Protein AF-A0A535VUT2-F1 (afdb_monomer_lite)

Secondary structure (DSSP, 8-state):
------PPPGGG-HHHHHHHHHHHHHHHHHHHHHHHTT-HHHHHHHTTHHHHHHH--HHHHHHHHHHHHHTEETTEEGGGTS-HHHHHHHHHHHHHHHHHHHHHHHTT-

pLDDT: mean 91.39, std 12.44, range [39.28, 98.69]

Sequence (109 aa):
MTQVRRVPPRHELPEVDAAALEAARAGDRVVAAARELGAERWLRYLEPLPGRLRDDPLPDLRAAARLARAAYGPKDSVRDQLPAEVTEPFLDRIDRLSRAINRWEANRS

Structure (mmCIF, N/CA/C/O backbone):
data_AF-A0A535VUT2-F1
#
_entry.id   AF-A0A535VUT2-F1
#
loop_
_atom_site.group_PDB
_atom_site.id
_atom_site.type_symbol
_atom_site.label_atom_id
_atom_site.label_alt_id
_atom_site.label_comp_id
_atom_site.label_asym_id
_atom_site.label_entity_id
_atom_site.label_seq_id
_atom_site.pdbx_PDB_ins_code
_atom_site.Cartn_x
_atom_site.Cartn_y
_atom_site.Cartn_z
_atom_site.occupancy
_atom_site.B_iso_or_equiv
_atom_site.auth_seq_id
_atom_site.auth_comp_id
_atom_site.auth_asym_id
_atom_site.auth_atom_id
_atom_site.pdbx_PDB_model_num
ATOM 1 N N . MET A 1 1 ? 16.055 20.168 -25.840 1.00 39.28 1 MET A N 1
ATOM 2 C CA . MET A 1 1 ? 15.217 19.019 -26.246 1.00 39.28 1 MET A CA 1
ATOM 3 C C . MET A 1 1 ? 15.334 17.966 -25.159 1.00 39.28 1 MET A C 1
ATOM 5 O O . MET A 1 1 ? 16.358 17.304 -25.075 1.00 39.28 1 MET A O 1
ATOM 9 N N . THR A 1 2 ? 14.362 17.889 -24.252 1.00 43.09 2 THR A N 1
ATOM 10 C CA . THR A 1 2 ? 14.385 16.913 -23.155 1.00 43.09 2 THR A CA 1
ATOM 11 C C . THR A 1 2 ? 14.081 15.540 -23.740 1.00 43.09 2 THR A C 1
ATOM 13 O O . THR A 1 2 ? 12.985 15.309 -24.245 1.00 43.09 2 THR A O 1
ATOM 16 N N . GLN A 1 3 ? 15.069 14.648 -23.742 1.00 49.34 3 GLN A N 1
ATOM 17 C CA . GLN A 1 3 ? 14.904 13.275 -24.199 1.00 49.34 3 GLN A CA 1
ATOM 18 C C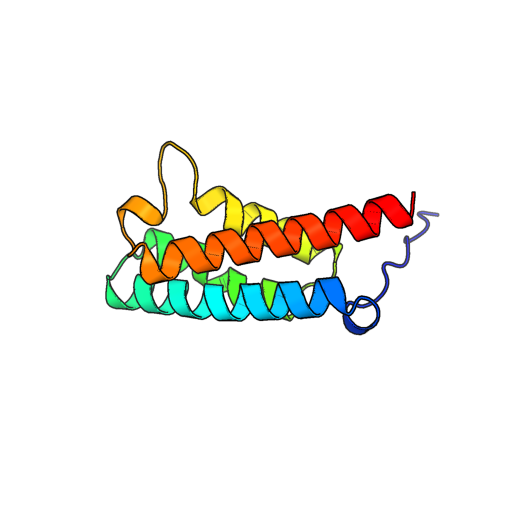 . GLN A 1 3 ? 13.913 12.586 -23.253 1.00 49.34 3 GLN A C 1
ATOM 20 O O . GLN A 1 3 ? 14.246 12.277 -22.110 1.00 49.34 3 GLN A O 1
ATOM 25 N N . VAL A 1 4 ? 12.669 12.400 -23.701 1.00 54.44 4 VAL A N 1
ATOM 26 C CA . VAL A 1 4 ? 11.666 11.631 -22.959 1.00 54.44 4 VAL A CA 1
ATOM 27 C C . VAL A 1 4 ? 12.181 10.198 -22.904 1.00 54.44 4 VAL A C 1
ATOM 29 O O . VAL A 1 4 ? 12.126 9.467 -23.894 1.00 54.44 4 VAL A O 1
ATOM 32 N N . ARG A 1 5 ? 12.766 9.813 -21.766 1.00 57.34 5 ARG A N 1
ATOM 33 C CA . ARG A 1 5 ? 13.205 8.442 -21.504 1.00 57.34 5 ARG A CA 1
ATOM 34 C C . ARG A 1 5 ? 11.956 7.565 -21.611 1.00 57.34 5 ARG A C 1
ATOM 36 O O . ARG A 1 5 ? 11.098 7.612 -20.736 1.00 57.34 5 ARG A O 1
ATOM 43 N N . ARG A 1 6 ? 11.809 6.826 -22.717 1.00 64.62 6 ARG A N 1
ATOM 44 C CA . ARG A 1 6 ? 10.695 5.889 -22.902 1.00 64.62 6 ARG A CA 1
ATOM 45 C C . ARG A 1 6 ? 10.830 4.795 -21.850 1.00 64.62 6 ARG A C 1
ATOM 47 O O . ARG A 1 6 ? 11.737 3.968 -21.926 1.00 64.62 6 ARG A O 1
ATOM 54 N N . VAL A 1 7 ? 9.965 4.835 -20.847 1.00 66.44 7 VAL A N 1
ATOM 55 C CA . VAL A 1 7 ? 9.830 3.746 -19.884 1.00 66.44 7 VAL A CA 1
ATOM 56 C C . VAL A 1 7 ? 8.945 2.681 -20.534 1.00 66.44 7 VAL A C 1
ATOM 58 O O . VAL A 1 7 ? 7.887 3.044 -21.050 1.00 66.44 7 VAL A O 1
ATOM 61 N N . PRO A 1 8 ? 9.370 1.406 -20.569 1.00 71.75 8 PRO A N 1
ATOM 62 C CA . PRO A 1 8 ? 8.549 0.331 -21.108 1.00 71.75 8 PRO A CA 1
ATOM 63 C C . PRO A 1 8 ? 7.187 0.268 -20.411 1.00 71.75 8 PRO A C 1
ATOM 65 O O . PRO A 1 8 ? 7.116 0.486 -19.194 1.00 71.75 8 PRO A O 1
ATOM 68 N N . PRO A 1 9 ? 6.110 -0.040 -21.145 1.00 75.06 9 PRO A N 1
ATOM 69 C CA . PRO A 1 9 ? 4.825 -0.328 -20.531 1.00 75.06 9 PRO A CA 1
ATOM 70 C C . PRO A 1 9 ? 4.930 -1.567 -19.624 1.00 75.06 9 PRO A C 1
ATOM 72 O O . PRO A 1 9 ? 5.724 -2.475 -19.863 1.00 75.06 9 PRO A O 1
ATOM 75 N N . ARG A 1 10 ? 4.124 -1.618 -18.556 1.00 73.44 10 ARG A N 1
ATOM 76 C CA . ARG A 1 10 ? 4.242 -2.645 -17.502 1.00 73.44 10 ARG A CA 1
ATOM 77 C C . ARG A 1 10 ? 4.080 -4.084 -17.980 1.00 73.44 10 ARG A C 1
ATOM 79 O O . ARG A 1 10 ? 4.723 -4.960 -17.420 1.00 73.44 10 ARG A O 1
ATOM 86 N N . HIS A 1 11 ? 3.290 -4.328 -19.023 1.00 72.56 11 HIS A N 1
ATOM 87 C CA . HIS A 1 11 ? 3.122 -5.673 -19.583 1.00 72.56 11 HIS A CA 1
ATOM 88 C C . HIS A 1 11 ? 4.412 -6.230 -20.216 1.00 72.56 11 HIS A C 1
ATOM 90 O O . HIS A 1 11 ? 4.529 -7.436 -20.398 1.00 72.56 11 HIS A O 1
ATOM 96 N N . GLU A 1 12 ? 5.406 -5.381 -20.506 1.00 80.00 12 GLU A N 1
ATOM 97 C CA . GLU A 1 12 ? 6.755 -5.807 -20.905 1.00 80.00 12 GLU A CA 1
ATOM 98 C C . GLU A 1 12 ? 7.653 -6.132 -19.692 1.00 80.00 12 GLU A C 1
ATOM 100 O O . GLU A 1 12 ? 8.792 -6.568 -19.855 1.00 80.00 12 GLU A O 1
ATOM 105 N N . LEU A 1 13 ? 7.153 -5.928 -18.466 1.00 86.94 13 LEU A N 1
ATOM 106 C CA . LEU A 1 13 ? 7.839 -6.133 -17.188 1.00 86.94 13 LEU A CA 1
ATOM 107 C C . LEU A 1 13 ? 7.094 -7.180 -16.337 1.00 86.94 13 LEU A C 1
ATOM 109 O O . LEU A 1 13 ? 6.569 -6.840 -15.274 1.00 86.94 13 LEU A O 1
ATOM 113 N N . PRO A 1 14 ? 7.046 -8.457 -16.759 1.00 89.44 14 PRO A N 1
ATOM 114 C CA . PRO A 1 14 ? 6.147 -9.456 -16.177 1.00 89.44 14 PRO A CA 1
ATOM 115 C C . PRO A 1 14 ? 6.334 -9.656 -14.666 1.00 89.44 14 PRO A C 1
ATOM 117 O O . PRO A 1 14 ? 5.353 -9.808 -13.944 1.00 89.44 14 PRO A O 1
ATOM 120 N N . GLU A 1 15 ? 7.569 -9.594 -14.152 1.00 92.88 15 GLU A N 1
ATOM 121 C CA . GLU A 1 15 ? 7.820 -9.682 -12.704 1.00 92.88 15 GLU A CA 1
ATOM 122 C C . GLU A 1 15 ? 7.256 -8.488 -11.925 1.00 92.88 15 GLU A C 1
ATOM 124 O O . GLU A 1 15 ? 6.701 -8.658 -10.837 1.00 92.88 15 GLU A O 1
ATOM 129 N N . VAL A 1 16 ? 7.4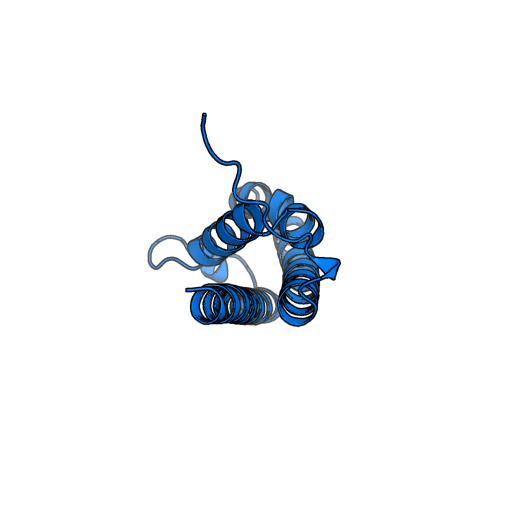22 -7.275 -12.462 1.00 94.38 16 VAL A N 1
ATOM 130 C CA . VAL A 1 16 ? 6.939 -6.048 -11.818 1.00 94.38 16 VAL A CA 1
ATOM 131 C C . VAL A 1 16 ? 5.420 -6.006 -11.876 1.00 94.38 16 VAL A C 1
ATOM 133 O O . VAL A 1 16 ? 4.786 -5.695 -10.871 1.00 94.38 16 VAL A O 1
ATOM 136 N N . ASP A 1 17 ? 4.841 -6.358 -13.021 1.00 94.56 17 ASP A N 1
ATOM 137 C CA . ASP A 1 17 ? 3.399 -6.335 -13.216 1.00 94.56 17 ASP A CA 1
ATOM 138 C C . ASP A 1 17 ? 2.681 -7.366 -12.339 1.00 94.56 17 ASP A C 1
ATOM 140 O O . ASP A 1 17 ? 1.732 -7.024 -11.633 1.00 94.56 17 ASP A O 1
ATOM 144 N N . ALA A 1 18 ? 3.202 -8.595 -12.268 1.00 95.56 18 ALA A N 1
ATOM 145 C CA . ALA A 1 18 ? 2.679 -9.616 -11.366 1.00 95.56 18 ALA A CA 1
ATOM 146 C C . ALA A 1 18 ? 2.770 -9.179 -9.894 1.00 95.56 18 ALA A C 1
ATOM 148 O O . ALA A 1 18 ? 1.803 -9.315 -9.142 1.00 95.56 18 ALA A O 1
ATOM 149 N N . ALA A 1 19 ? 3.906 -8.612 -9.470 1.00 97.44 19 ALA A N 1
ATOM 150 C CA . ALA A 1 19 ? 4.066 -8.118 -8.102 1.00 97.44 19 ALA A CA 1
ATOM 151 C C . ALA A 1 19 ? 3.107 -6.958 -7.785 1.00 97.44 19 ALA A C 1
ATOM 153 O O . ALA A 1 19 ? 2.564 -6.887 -6.681 1.00 97.44 19 ALA A O 1
ATOM 154 N N . ALA A 1 20 ? 2.878 -6.071 -8.751 1.00 97.50 20 ALA A N 1
ATOM 155 C CA . ALA A 1 20 ? 1.981 -4.935 -8.614 1.00 97.50 20 ALA A CA 1
ATOM 156 C C . ALA A 1 20 ? 0.511 -5.364 -8.532 1.00 97.50 20 ALA A C 1
ATOM 158 O O . ALA A 1 20 ? -0.220 -4.866 -7.676 1.00 97.50 20 ALA A O 1
ATOM 159 N N . LEU A 1 21 ? 0.094 -6.349 -9.332 1.00 97.69 21 LEU A N 1
ATOM 160 C CA . LEU A 1 21 ? -1.251 -6.919 -9.260 1.00 97.69 21 LEU A CA 1
ATOM 161 C C . LEU A 1 21 ? -1.514 -7.597 -7.907 1.00 97.69 21 LEU A C 1
ATOM 163 O O . LEU A 1 21 ? -2.574 -7.411 -7.307 1.00 97.69 21 LEU A O 1
ATOM 167 N N . GLU A 1 22 ? -0.544 -8.352 -7.394 1.00 98.38 22 GLU A N 1
ATOM 168 C CA . GLU A 1 22 ? -0.645 -8.981 -6.074 1.00 98.38 22 GLU A CA 1
ATOM 169 C C . GLU A 1 22 ? -0.706 -7.942 -4.944 1.00 98.38 22 GLU A C 1
ATOM 171 O O . GLU A 1 22 ? -1.487 -8.096 -4.002 1.00 98.38 22 GLU A O 1
ATOM 176 N N . ALA A 1 23 ? 0.070 -6.860 -5.050 1.00 98.44 23 ALA A N 1
ATOM 177 C CA . ALA A 1 23 ? -0.000 -5.743 -4.115 1.00 98.44 23 ALA A CA 1
ATOM 178 C C . ALA A 1 23 ? -1.355 -5.027 -4.174 1.00 98.44 23 ALA A C 1
ATOM 180 O O . ALA A 1 23 ? -1.918 -4.722 -3.125 1.00 98.44 23 ALA A O 1
ATOM 181 N N . ALA A 1 24 ? -1.912 -4.811 -5.368 1.00 98.50 24 ALA A N 1
ATOM 182 C CA . ALA A 1 24 ? -3.226 -4.198 -5.531 1.00 98.50 24 ALA A CA 1
ATOM 183 C C . ALA A 1 24 ? -4.332 -5.024 -4.864 1.00 98.50 24 ALA A C 1
ATOM 185 O O . ALA A 1 24 ? -5.121 -4.483 -4.096 1.00 98.50 24 ALA A O 1
ATOM 186 N N . ARG A 1 25 ? -4.339 -6.345 -5.086 1.00 98.62 25 ARG A N 1
ATOM 187 C CA . ARG A 1 25 ? -5.305 -7.268 -4.465 1.00 98.62 25 ARG A CA 1
ATOM 188 C C . ARG A 1 25 ? -5.213 -7.267 -2.941 1.00 98.62 25 ARG A C 1
ATOM 190 O O . ARG A 1 25 ? -6.234 -7.328 -2.263 1.00 98.62 25 ARG A O 1
ATOM 197 N N . ALA A 1 26 ? -4.000 -7.224 -2.392 1.00 98.50 26 ALA A N 1
ATOM 198 C CA . ALA A 1 26 ? -3.814 -7.096 -0.950 1.00 98.50 26 ALA A CA 1
ATOM 199 C C . ALA A 1 26 ? -4.276 -5.716 -0.445 1.00 98.50 26 ALA A C 1
ATOM 201 O O . ALA A 1 26 ? -4.925 -5.637 0.595 1.00 98.50 26 ALA A O 1
ATOM 202 N N . GLY A 1 27 ? -4.026 -4.654 -1.214 1.00 98.38 27 GLY A N 1
ATOM 203 C CA . GLY A 1 27 ? -4.519 -3.308 -0.932 1.00 98.38 27 GLY A CA 1
ATOM 204 C C . GLY A 1 27 ? -6.047 -3.234 -0.882 1.00 98.38 27 GLY A C 1
ATOM 205 O O . GLY A 1 27 ? -6.586 -2.633 0.041 1.00 98.38 27 GLY A O 1
ATOM 206 N N . ASP A 1 28 ? -6.750 -3.906 -1.799 1.00 98.69 28 ASP A N 1
ATOM 207 C CA . ASP A 1 28 ? -8.219 -3.982 -1.793 1.00 98.69 28 ASP A CA 1
ATOM 208 C C . ASP A 1 28 ? -8.756 -4.577 -0.480 1.00 98.69 28 ASP A C 1
ATOM 210 O O . ASP A 1 28 ? -9.728 -4.075 0.082 1.00 98.69 28 ASP A O 1
ATOM 214 N N . ARG A 1 29 ? -8.087 -5.604 0.065 1.00 98.56 29 ARG A N 1
ATOM 215 C CA . ARG A 1 29 ? -8.463 -6.202 1.360 1.00 98.56 29 ARG A CA 1
ATOM 216 C C . ARG A 1 29 ? -8.255 -5.241 2.525 1.00 98.56 29 ARG A C 1
ATOM 218 O O . ARG A 1 29 ? -9.081 -5.193 3.429 1.00 98.56 29 ARG A O 1
ATOM 225 N N . VAL A 1 30 ? -7.172 -4.468 2.504 1.00 98.19 30 VAL A N 1
ATOM 226 C CA . VAL A 1 30 ? -6.901 -3.458 3.535 1.00 98.19 30 VAL A CA 1
ATOM 227 C C . VAL A 1 30 ? -7.920 -2.318 3.462 1.00 98.19 30 VAL A C 1
ATOM 229 O O . VAL A 1 30 ? -8.397 -1.868 4.498 1.00 98.19 30 VAL A O 1
ATOM 232 N N . VAL A 1 31 ? -8.305 -1.882 2.259 1.00 98.50 31 VAL A N 1
ATOM 233 C CA . VAL A 1 31 ? -9.358 -0.871 2.065 1.00 98.50 31 VAL A CA 1
ATOM 234 C C . VAL A 1 31 ? -10.710 -1.379 2.568 1.00 98.50 31 VAL A C 1
ATOM 236 O O . VAL A 1 31 ? -11.415 -0.642 3.257 1.00 98.50 31 VAL A O 1
ATOM 239 N N . ALA A 1 32 ? -11.053 -2.639 2.283 1.00 98.50 32 ALA A N 1
ATOM 240 C CA . ALA A 1 32 ? -12.265 -3.265 2.806 1.00 98.50 32 ALA A CA 1
ATOM 241 C C . ALA A 1 32 ? -12.269 -3.283 4.344 1.00 98.50 32 ALA A C 1
ATOM 243 O O . ALA A 1 32 ? -13.210 -2.778 4.950 1.00 98.50 32 ALA A O 1
ATOM 244 N N . ALA A 1 33 ? -11.181 -3.738 4.972 1.00 98.25 33 ALA A N 1
ATOM 245 C CA . ALA A 1 33 ? -11.050 -3.737 6.428 1.00 98.25 33 ALA A CA 1
ATOM 246 C C . ALA A 1 33 ? -11.107 -2.320 7.033 1.00 98.25 33 ALA A C 1
ATOM 248 O O . ALA A 1 33 ? -11.766 -2.110 8.049 1.00 98.25 33 ALA A O 1
ATOM 249 N N . ALA A 1 34 ? -10.465 -1.327 6.402 1.00 98.06 34 ALA A N 1
ATOM 250 C CA . ALA A 1 34 ? -10.537 0.068 6.845 1.00 98.06 34 ALA A CA 1
ATOM 251 C C . ALA A 1 34 ? -11.980 0.592 6.826 1.00 98.06 34 ALA A C 1
ATOM 253 O O . ALA A 1 34 ? -12.386 1.309 7.739 1.00 98.06 34 ALA A O 1
ATOM 254 N N . ARG A 1 35 ? -12.750 0.230 5.793 1.00 98.31 35 ARG A N 1
ATOM 255 C CA . ARG A 1 35 ? -14.160 0.606 5.653 1.00 98.31 35 ARG A CA 1
ATOM 256 C C . ARG A 1 35 ? -15.036 -0.085 6.696 1.00 98.31 35 ARG A C 1
ATOM 258 O O . ARG A 1 35 ? -15.854 0.580 7.317 1.00 98.31 35 ARG A O 1
ATOM 265 N N . GLU A 1 36 ? -14.849 -1.384 6.909 1.00 98.12 36 GLU A N 1
ATOM 266 C CA . GLU A 1 36 ? -15.600 -2.167 7.902 1.00 98.12 36 GLU A CA 1
ATOM 267 C C . GLU A 1 36 ? -15.379 -1.663 9.333 1.00 98.12 36 GLU A C 1
ATOM 269 O O . GLU A 1 36 ? -16.320 -1.594 10.118 1.00 98.12 36 GLU A O 1
ATOM 274 N N . LEU A 1 37 ? -14.149 -1.259 9.659 1.00 97.44 37 LEU A N 1
ATOM 275 C CA . LEU A 1 37 ? -13.780 -0.751 10.982 1.00 97.44 37 LEU A CA 1
ATOM 276 C C . LEU A 1 37 ? -14.023 0.756 11.155 1.00 97.44 37 LEU A C 1
ATOM 278 O O . LEU A 1 37 ? -13.737 1.299 12.221 1.00 97.44 37 LEU A O 1
ATOM 282 N N . GLY A 1 38 ? -14.517 1.454 10.126 1.00 97.44 38 GLY A N 1
ATOM 283 C CA . GLY A 1 38 ? -14.737 2.903 10.179 1.00 97.44 38 GLY A CA 1
ATOM 284 C C . GLY A 1 38 ? -13.449 3.716 10.365 1.00 97.44 38 GLY A C 1
ATOM 285 O O . GLY A 1 38 ? -13.474 4.817 10.917 1.00 97.44 38 GLY A O 1
ATOM 286 N N . ALA A 1 39 ? -12.304 3.195 9.916 1.00 96.94 39 ALA A N 1
ATOM 287 C CA . ALA A 1 39 ? -10.999 3.844 10.026 1.00 96.94 39 ALA A CA 1
ATOM 288 C C . ALA A 1 39 ? -10.832 4.944 8.956 1.00 96.94 39 ALA A C 1
ATOM 290 O O . ALA A 1 39 ? -9.951 4.875 8.100 1.00 96.94 39 ALA A O 1
ATOM 291 N N . GLU A 1 40 ? -11.677 5.978 8.996 1.00 96.69 40 GLU A N 1
ATOM 292 C CA . GLU A 1 40 ? -11.850 7.019 7.963 1.00 96.69 40 GLU A CA 1
ATOM 293 C C . GLU A 1 40 ? -10.545 7.656 7.464 1.00 96.69 40 GLU A C 1
ATOM 295 O O . GLU A 1 40 ? -10.355 7.893 6.269 1.00 96.69 40 GLU A O 1
ATOM 300 N N . ARG A 1 41 ? -9.607 7.934 8.377 1.00 95.75 41 ARG A N 1
ATOM 301 C CA . ARG A 1 41 ? -8.289 8.476 8.015 1.00 95.75 41 ARG A CA 1
ATOM 302 C C . ARG A 1 41 ? -7.525 7.500 7.116 1.00 95.75 41 ARG A C 1
ATOM 304 O O . ARG A 1 41 ? -6.981 7.916 6.095 1.00 95.75 41 ARG A O 1
ATOM 311 N N . TRP A 1 42 ? -7.474 6.228 7.508 1.00 97.25 42 TRP A N 1
ATOM 312 C CA . TRP A 1 42 ? -6.784 5.184 6.755 1.00 97.25 42 TRP A CA 1
ATOM 313 C C . TRP A 1 42 ? -7.521 4.833 5.473 1.00 97.25 42 TRP A C 1
ATOM 315 O O . TRP A 1 42 ? -6.868 4.661 4.451 1.00 97.25 42 TRP A O 1
ATOM 325 N N . LEU A 1 43 ? -8.854 4.826 5.488 1.00 97.62 43 LEU A N 1
ATOM 326 C CA . LEU A 1 43 ? -9.658 4.647 4.287 1.00 97.62 43 LEU A CA 1
ATOM 327 C C . LEU A 1 43 ? -9.301 5.705 3.236 1.00 97.62 43 LEU A C 1
ATOM 329 O O . LEU A 1 43 ? -8.869 5.343 2.148 1.00 97.62 43 LEU A O 1
ATOM 333 N N . ARG A 1 44 ? -9.348 6.999 3.584 1.00 97.75 44 ARG A N 1
ATOM 334 C CA . ARG A 1 44 ? -8.971 8.088 2.662 1.00 97.75 44 ARG A CA 1
ATOM 335 C C . ARG A 1 44 ? -7.542 7.971 2.133 1.00 97.75 44 ARG A C 1
ATOM 337 O O . ARG A 1 44 ? -7.274 8.332 0.992 1.00 97.75 44 ARG A O 1
ATOM 344 N N . TYR A 1 45 ? -6.616 7.500 2.966 1.00 97.12 45 TYR A N 1
ATOM 345 C CA . TYR A 1 45 ? -5.217 7.333 2.577 1.00 97.12 45 TYR A CA 1
ATOM 346 C C . TYR A 1 45 ? -5.007 6.143 1.627 1.00 97.12 45 TYR A C 1
ATOM 348 O O . TYR A 1 45 ? -4.227 6.233 0.679 1.00 97.12 45 TYR A O 1
ATOM 356 N N . LEU A 1 46 ? -5.680 5.021 1.892 1.00 97.44 46 LEU A N 1
ATOM 357 C CA . LEU A 1 46 ? -5.427 3.733 1.244 1.00 97.44 46 LEU A CA 1
ATOM 358 C C . LEU A 1 46 ? -6.317 3.498 0.021 1.00 97.44 46 LEU A C 1
ATOM 360 O O . LEU A 1 46 ? -5.871 2.836 -0.909 1.00 97.44 46 LEU A O 1
ATOM 364 N N . GLU A 1 47 ? -7.526 4.063 -0.015 1.00 97.88 47 GLU A N 1
ATOM 365 C CA . GLU A 1 47 ? -8.509 3.893 -1.095 1.00 97.88 47 GLU A CA 1
ATOM 366 C C . GLU A 1 47 ? -7.960 4.121 -2.516 1.00 97.88 47 GLU A C 1
ATOM 368 O O . GLU A 1 47 ? -8.251 3.300 -3.387 1.00 97.88 47 GLU A O 1
ATOM 373 N N . PRO A 1 48 ? -7.130 5.146 -2.802 1.00 98.00 48 PRO A N 1
ATOM 374 C CA . PRO A 1 48 ? -6.605 5.320 -4.155 1.00 98.00 48 PRO A CA 1
ATOM 375 C C . PRO A 1 48 ? -5.508 4.308 -4.524 1.00 98.00 48 PRO A C 1
ATOM 377 O O . PRO A 1 48 ? -5.202 4.141 -5.705 1.00 98.00 48 PRO A O 1
ATOM 380 N N . LEU A 1 49 ? -4.868 3.648 -3.551 1.00 97.88 49 LEU A N 1
ATOM 381 C CA . LEU A 1 49 ? -3.657 2.860 -3.800 1.00 97.88 49 LEU A CA 1
ATOM 382 C C . LEU A 1 49 ? -3.900 1.608 -4.654 1.00 97.88 49 LEU A C 1
ATOM 384 O O . LEU A 1 49 ? -3.104 1.400 -5.566 1.00 97.88 49 LEU A O 1
ATOM 388 N N . PRO A 1 50 ? -4.947 0.784 -4.448 1.00 98.06 50 PRO A N 1
ATOM 389 C CA . PRO A 1 50 ? -5.161 -0.401 -5.276 1.00 98.06 50 PRO A CA 1
ATOM 390 C C . PRO A 1 50 ? -5.308 -0.085 -6.765 1.00 98.06 50 PRO A C 1
ATOM 392 O O . PRO A 1 50 ? -4.697 -0.764 -7.583 1.00 98.06 50 PRO A O 1
ATOM 395 N N . GLY A 1 51 ? -6.054 0.970 -7.120 1.00 97.44 51 GLY A N 1
ATOM 396 C CA . GLY A 1 51 ? -6.182 1.421 -8.513 1.00 97.44 51 GLY A CA 1
ATOM 397 C C . GLY A 1 51 ? -4.832 1.801 -9.110 1.00 97.44 51 GLY A C 1
ATOM 398 O O . GLY A 1 51 ? -4.420 1.264 -10.132 1.00 97.44 51 GLY A O 1
ATOM 399 N N . ARG A 1 52 ? -4.074 2.625 -8.388 1.00 97.00 52 ARG A N 1
ATOM 400 C CA . ARG A 1 52 ? -2.721 3.023 -8.790 1.00 97.00 52 ARG A CA 1
ATOM 401 C C . ARG A 1 52 ? -1.774 1.836 -8.949 1.00 97.00 52 ARG A C 1
ATOM 403 O O . ARG A 1 52 ? -1.040 1.743 -9.922 1.00 97.00 52 ARG A O 1
ATOM 410 N N . LEU A 1 53 ? 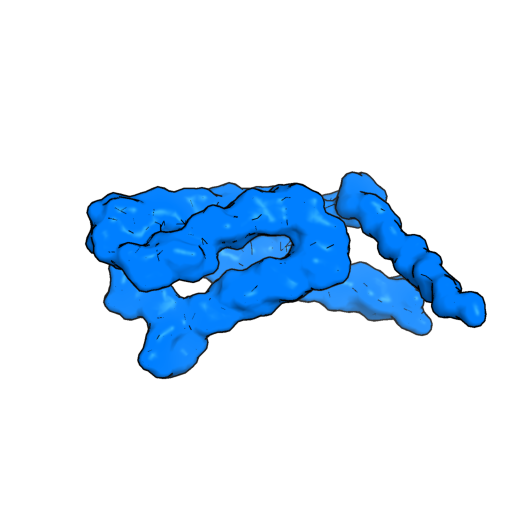-1.811 0.874 -8.031 1.00 97.12 53 LEU A N 1
ATOM 411 C CA . LEU A 1 53 ? -0.995 -0.339 -8.121 1.00 97.12 53 LEU A CA 1
ATOM 412 C C . LEU A 1 53 ? -1.369 -1.204 -9.337 1.00 97.12 53 LEU A C 1
ATOM 414 O O . LEU A 1 53 ? -0.492 -1.865 -9.893 1.00 97.12 53 LEU A O 1
ATOM 418 N N . ARG A 1 54 ? -2.625 -1.191 -9.801 1.00 95.00 54 ARG A N 1
ATOM 419 C CA . ARG A 1 54 ? -3.030 -1.897 -11.031 1.00 95.00 54 ARG A CA 1
ATOM 420 C C . ARG A 1 54 ? -2.587 -1.165 -12.289 1.00 95.00 54 ARG A C 1
ATOM 422 O O . ARG A 1 54 ? -2.001 -1.799 -13.159 1.00 95.00 54 ARG A O 1
ATOM 429 N N . ASP A 1 55 ? -2.799 0.144 -12.334 1.00 93.19 55 ASP A N 1
ATOM 430 C CA . ASP A 1 55 ? -2.859 0.860 -13.609 1.00 93.19 55 ASP A CA 1
ATOM 431 C C . ASP A 1 55 ? -1.698 1.844 -13.827 1.00 93.19 55 ASP A C 1
ATOM 433 O O . ASP A 1 55 ? -1.361 2.146 -14.974 1.00 93.19 55 ASP A O 1
ATOM 437 N N . ASP A 1 56 ? -1.040 2.319 -12.759 1.00 93.19 56 ASP A N 1
ATOM 438 C CA . ASP A 1 56 ? 0.009 3.337 -12.883 1.00 93.19 56 ASP A CA 1
ATOM 439 C C . ASP A 1 56 ? 1.219 2.789 -13.667 1.00 93.19 56 ASP A C 1
ATOM 441 O O . ASP A 1 56 ? 1.646 1.645 -13.441 1.00 93.19 56 ASP A O 1
ATOM 445 N N . PRO A 1 57 ? 1.839 3.604 -14.543 1.00 90.88 57 PRO A N 1
ATOM 446 C CA . PRO A 1 57 ? 3.099 3.262 -15.195 1.00 90.88 57 PRO A CA 1
ATOM 447 C C . PRO A 1 57 ? 4.241 3.195 -14.175 1.00 90.88 57 PRO A C 1
ATOM 449 O O . PRO A 1 57 ? 4.141 3.705 -13.064 1.00 90.88 57 PRO A O 1
ATOM 452 N N . LEU A 1 58 ? 5.377 2.605 -14.554 1.00 88.88 58 LEU A N 1
ATOM 453 C CA . LEU A 1 58 ? 6.467 2.300 -13.618 1.00 88.88 58 LEU A CA 1
ATOM 454 C C . LEU A 1 58 ? 6.945 3.478 -12.723 1.00 88.88 58 LEU A C 1
ATOM 456 O O . LEU A 1 58 ? 7.155 3.238 -11.531 1.00 88.88 58 LEU A O 1
ATOM 460 N N . PRO A 1 59 ? 7.105 4.730 -13.213 1.00 86.81 59 PRO A N 1
ATOM 461 C CA . PRO A 1 59 ? 7.506 5.848 -12.352 1.00 86.81 59 PRO A CA 1
ATOM 462 C C . PRO A 1 59 ? 6.478 6.150 -11.252 1.00 86.81 59 PRO A C 1
ATOM 464 O O . PRO A 1 59 ? 6.846 6.339 -10.089 1.00 86.81 59 PRO A O 1
ATOM 467 N N . ASP A 1 60 ? 5.195 6.131 -11.607 1.00 92.06 60 ASP A N 1
ATOM 468 C CA . ASP A 1 60 ? 4.085 6.421 -10.699 1.00 92.06 60 ASP A CA 1
ATOM 469 C C . ASP A 1 60 ? 3.785 5.230 -9.782 1.00 92.06 60 ASP A C 1
ATOM 471 O O . ASP A 1 60 ? 3.518 5.410 -8.593 1.00 92.06 60 ASP A O 1
ATOM 475 N N . LEU A 1 61 ? 3.982 4.007 -10.279 1.00 94.56 61 LEU A N 1
ATOM 476 C CA . LEU A 1 61 ? 3.918 2.773 -9.503 1.00 94.56 61 LEU A CA 1
ATOM 477 C C . LEU A 1 61 ? 4.945 2.773 -8.363 1.00 94.56 61 LEU A C 1
ATOM 479 O O . LEU A 1 61 ? 4.630 2.393 -7.234 1.00 94.56 61 LEU A O 1
ATOM 483 N N . ARG A 1 62 ? 6.169 3.255 -8.620 1.00 94.69 62 ARG A N 1
ATOM 484 C CA . ARG A 1 62 ? 7.196 3.424 -7.579 1.00 94.69 62 ARG A CA 1
ATOM 485 C C . ARG A 1 62 ? 6.747 4.424 -6.512 1.00 94.69 62 ARG A C 1
ATOM 487 O O . ARG A 1 62 ? 7.002 4.213 -5.325 1.00 94.69 62 ARG A O 1
ATOM 494 N N . ALA A 1 63 ? 6.089 5.512 -6.909 1.00 95.75 63 ALA A N 1
ATOM 495 C CA . ALA A 1 63 ? 5.530 6.478 -5.966 1.00 95.75 63 ALA A CA 1
ATOM 496 C C . ALA A 1 63 ? 4.385 5.866 -5.139 1.00 95.75 63 ALA A C 1
ATOM 498 O O . ALA A 1 63 ? 4.372 6.023 -3.917 1.00 95.75 63 ALA A O 1
ATOM 499 N N . ALA A 1 64 ? 3.484 5.108 -5.769 1.00 97.12 64 ALA A N 1
ATOM 500 C CA . ALA A 1 64 ? 2.396 4.401 -5.097 1.00 97.12 64 ALA A CA 1
ATOM 501 C C . ALA A 1 64 ? 2.917 3.371 -4.077 1.00 97.12 64 ALA A C 1
ATOM 503 O O . ALA A 1 64 ? 2.455 3.354 -2.937 1.00 97.12 64 ALA A O 1
ATOM 504 N N . ALA A 1 65 ? 3.935 2.579 -4.434 1.00 97.19 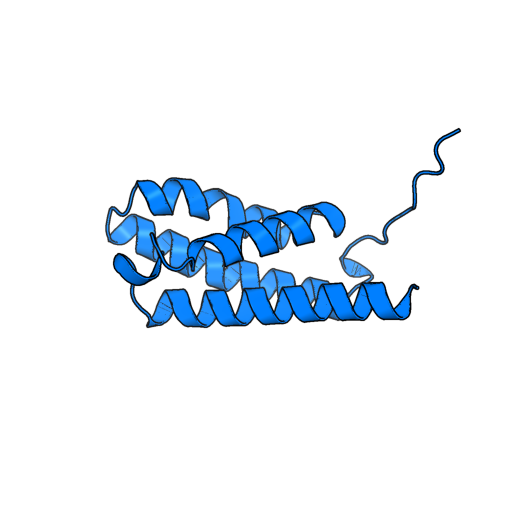65 ALA A N 1
ATOM 505 C CA . ALA A 1 65 ? 4.561 1.618 -3.524 1.00 97.19 65 ALA A CA 1
ATOM 506 C C . ALA A 1 65 ? 5.187 2.300 -2.294 1.00 97.19 65 ALA A C 1
ATOM 508 O O . ALA A 1 65 ? 5.035 1.828 -1.167 1.00 97.19 65 ALA A O 1
ATOM 509 N N . ARG A 1 66 ? 5.846 3.452 -2.481 1.00 97.06 66 ARG A N 1
ATOM 510 C CA . ARG A 1 66 ? 6.403 4.241 -1.369 1.00 97.06 66 ARG A CA 1
ATOM 511 C C . ARG A 1 66 ? 5.324 4.803 -0.449 1.00 97.06 66 ARG A C 1
ATOM 513 O O . ARG A 1 66 ? 5.492 4.736 0.765 1.00 97.06 66 ARG A O 1
ATOM 520 N N . LEU A 1 67 ? 4.236 5.334 -1.009 1.00 96.44 67 LEU A N 1
ATOM 521 C CA . LEU A 1 67 ? 3.094 5.812 -0.225 1.00 96.44 67 LEU A CA 1
ATOM 522 C C . LEU A 1 67 ? 2.474 4.666 0.579 1.00 96.44 67 LEU A C 1
ATOM 524 O O . LEU A 1 67 ? 2.329 4.773 1.791 1.00 96.44 67 LEU A O 1
ATOM 528 N N . ALA A 1 68 ? 2.222 3.520 -0.056 1.00 97.44 68 ALA A N 1
ATOM 529 C CA . ALA A 1 68 ? 1.730 2.337 0.641 1.00 97.44 68 ALA A CA 1
ATOM 530 C C . ALA A 1 68 ? 2.653 1.925 1.801 1.00 97.44 68 ALA A C 1
ATOM 532 O O . ALA A 1 68 ? 2.185 1.645 2.903 1.00 97.44 68 ALA A O 1
ATOM 533 N N . ARG A 1 69 ? 3.977 1.955 1.594 1.00 97.62 69 ARG A N 1
ATOM 534 C CA . ARG A 1 69 ? 4.957 1.616 2.635 1.00 97.62 69 ARG A CA 1
ATOM 535 C C . ARG A 1 69 ? 4.987 2.618 3.791 1.00 97.62 69 ARG A C 1
ATOM 537 O O . ARG A 1 69 ? 5.269 2.219 4.924 1.00 97.62 69 ARG A O 1
ATOM 544 N N . ALA A 1 70 ? 4.700 3.890 3.520 1.00 96.38 70 ALA A N 1
ATOM 545 C CA . ALA A 1 70 ? 4.678 4.959 4.517 1.00 96.38 70 ALA A CA 1
ATOM 546 C C . ALA A 1 70 ? 3.533 4.811 5.532 1.00 96.38 70 ALA A C 1
ATOM 548 O O . ALA A 1 70 ? 3.663 5.299 6.653 1.00 96.38 70 ALA A O 1
ATOM 549 N N . ALA A 1 71 ? 2.471 4.069 5.196 1.00 96.50 71 ALA A N 1
ATOM 550 C CA . ALA A 1 71 ? 1.397 3.729 6.133 1.00 96.50 71 ALA A CA 1
ATOM 551 C C . ALA A 1 71 ? 1.861 2.883 7.337 1.00 96.50 71 ALA A C 1
ATOM 553 O O . ALA A 1 71 ? 1.130 2.764 8.310 1.00 96.50 71 ALA A O 1
ATOM 554 N N . TYR A 1 72 ? 3.066 2.307 7.291 1.00 96.50 72 TYR A N 1
ATOM 555 C CA . TYR A 1 72 ? 3.635 1.443 8.336 1.00 96.50 72 TYR A CA 1
ATOM 556 C C . TYR A 1 72 ? 4.741 2.148 9.140 1.00 96.50 72 TYR A C 1
ATOM 558 O O . TYR A 1 72 ? 5.697 1.513 9.593 1.00 96.50 72 TYR A O 1
ATOM 566 N N . GLY A 1 73 ? 4.679 3.479 9.230 1.00 89.50 73 GLY A N 1
ATOM 567 C CA . GLY A 1 73 ? 5.657 4.292 9.951 1.00 89.50 73 GLY A CA 1
ATOM 568 C C . GLY A 1 73 ? 5.581 4.131 11.480 1.00 89.50 73 GLY A C 1
ATOM 569 O O . GLY A 1 73 ? 4.575 3.674 12.010 1.00 89.50 73 GLY A O 1
ATOM 570 N N . PRO A 1 74 ? 6.625 4.547 12.222 1.00 83.12 74 PRO A N 1
ATOM 571 C CA . PRO A 1 74 ? 6.759 4.283 13.661 1.00 83.12 74 PRO A CA 1
ATOM 572 C C . PRO A 1 74 ? 5.861 5.124 14.586 1.00 83.12 74 PRO A C 1
ATOM 574 O O . PRO A 1 74 ? 5.828 4.851 15.780 1.00 83.12 74 PRO A O 1
ATOM 577 N N . LYS A 1 75 ? 5.202 6.180 14.088 1.00 76.12 75 LYS A N 1
ATOM 578 C CA . LYS A 1 75 ? 4.419 7.120 14.920 1.00 76.12 75 LYS A CA 1
ATOM 579 C C . LYS A 1 75 ? 2.912 7.097 14.662 1.00 76.12 75 LYS A C 1
ATOM 581 O O . LYS A 1 75 ? 2.178 7.705 15.429 1.00 76.12 75 LYS A O 1
ATOM 586 N N . ASP A 1 76 ? 2.480 6.471 13.574 1.00 84.06 76 ASP A N 1
ATOM 587 C CA . ASP A 1 76 ? 1.080 6.429 13.146 1.00 84.06 76 ASP A CA 1
ATOM 588 C C . ASP A 1 76 ? 0.969 5.345 12.074 1.00 84.06 76 ASP A C 1
ATOM 590 O O . ASP A 1 76 ? 1.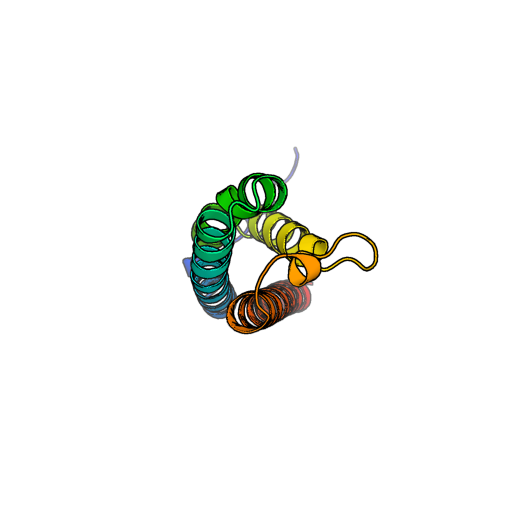190 5.595 10.883 1.00 84.06 76 ASP A O 1
ATOM 594 N N . SER A 1 77 ? 0.771 4.111 12.532 1.00 94.88 77 SER A N 1
ATOM 595 C CA . SER A 1 77 ? 0.792 2.930 11.684 1.00 94.88 77 SER A CA 1
ATOM 596 C C . SER A 1 77 ? -0.624 2.460 11.400 1.00 94.88 77 SER A C 1
ATOM 598 O O . SER A 1 77 ? -1.481 2.424 12.279 1.00 94.88 77 SER A O 1
ATOM 600 N N . VAL A 1 78 ? -0.868 1.997 10.177 1.00 96.19 78 VAL A N 1
ATOM 601 C CA . VAL A 1 78 ? -2.119 1.314 9.825 1.00 96.19 78 VAL A CA 1
ATOM 602 C C . VAL A 1 78 ? -2.364 0.094 10.723 1.00 96.19 78 VAL A C 1
ATOM 604 O O . VAL A 1 78 ? -3.511 -0.244 11.000 1.00 96.19 78 VAL A O 1
ATOM 607 N N . ARG A 1 79 ? -1.291 -0.502 11.262 1.00 96.44 79 ARG A N 1
ATOM 608 C CA . ARG A 1 79 ? -1.335 -1.600 12.243 1.00 96.44 79 ARG A CA 1
ATOM 609 C C . ARG A 1 79 ? -2.015 -1.228 13.559 1.00 96.44 79 ARG A C 1
ATOM 611 O O . ARG A 1 79 ? -2.487 -2.114 14.255 1.00 96.44 79 ARG A O 1
ATOM 618 N N . ASP A 1 80 ? -2.063 0.056 13.898 1.00 95.38 80 ASP A N 1
ATOM 619 C CA . ASP A 1 80 ? -2.652 0.506 15.161 1.00 95.38 80 ASP A CA 1
ATOM 620 C C . ASP A 1 80 ? -4.189 0.461 15.115 1.00 95.38 80 ASP A C 1
ATOM 622 O O . ASP A 1 80 ? -4.844 0.543 16.150 1.00 95.38 80 ASP A O 1
ATOM 626 N N . GLN A 1 81 ? -4.776 0.349 13.916 1.00 95.88 81 GLN A N 1
ATOM 627 C CA . GLN A 1 81 ? -6.228 0.388 13.706 1.00 95.88 81 GLN A CA 1
ATOM 628 C C . GLN A 1 81 ? -6.768 -0.773 12.864 1.00 95.88 81 GLN A C 1
ATOM 630 O O . GLN A 1 81 ? -7.972 -1.012 12.885 1.00 95.88 81 GLN A O 1
ATOM 635 N N . LEU A 1 82 ? -5.922 -1.475 12.105 1.00 97.25 82 LEU A N 1
ATOM 636 C CA . LEU A 1 82 ? -6.335 -2.577 11.238 1.00 97.25 82 LEU A CA 1
ATOM 637 C C . LEU A 1 82 ? -5.660 -3.902 11.628 1.00 97.25 82 LEU A C 1
ATOM 639 O O . LEU A 1 82 ? -4.506 -3.900 12.060 1.00 97.25 82 LEU A O 1
ATOM 643 N N . PRO A 1 83 ? -6.345 -5.040 11.405 1.00 97.00 83 PRO A N 1
ATOM 644 C CA . PRO A 1 83 ? -5.837 -6.364 11.746 1.00 97.00 83 PRO A CA 1
ATOM 645 C C . PRO A 1 83 ? -4.520 -6.709 11.037 1.00 97.00 83 PRO A C 1
ATOM 647 O O . PRO A 1 83 ? -4.275 -6.323 9.886 1.00 97.00 83 PRO A O 1
ATOM 650 N N . ALA A 1 84 ? -3.674 -7.492 11.707 1.00 97.25 84 ALA A N 1
ATOM 651 C CA . ALA A 1 84 ? -2.416 -7.991 11.148 1.00 97.25 84 ALA A CA 1
ATOM 652 C C . ALA A 1 84 ? -2.651 -8.895 9.924 1.00 97.25 84 ALA A C 1
ATOM 654 O O . ALA A 1 84 ? -1.868 -8.902 8.976 1.00 97.25 84 ALA A O 1
ATOM 655 N N . GLU A 1 85 ? -3.777 -9.606 9.903 1.00 97.88 85 GLU A N 1
ATOM 656 C CA . GLU A 1 85 ? -4.187 -10.543 8.859 1.00 97.88 85 GLU A CA 1
ATOM 657 C C . GLU A 1 85 ? -4.389 -9.871 7.494 1.00 97.88 85 GLU A C 1
ATOM 659 O O . GLU A 1 85 ? -4.288 -10.535 6.462 1.00 97.88 85 GLU A O 1
ATOM 664 N N . VAL A 1 86 ? -4.656 -8.560 7.468 1.00 97.81 86 VAL A N 1
ATOM 665 C CA . VAL A 1 86 ? -4.762 -7.780 6.223 1.00 97.81 86 VAL A CA 1
ATOM 666 C C . VAL A 1 86 ? -3.549 -6.881 6.005 1.00 97.81 86 VAL A C 1
ATOM 668 O O . VAL A 1 86 ? -3.093 -6.739 4.869 1.00 97.81 86 VAL A O 1
ATOM 671 N N . THR A 1 87 ? -2.988 -6.311 7.073 1.00 97.94 87 THR A N 1
ATOM 672 C CA . THR A 1 87 ? -1.880 -5.351 6.975 1.00 97.94 87 THR A CA 1
ATOM 673 C C . THR A 1 87 ? -0.542 -6.029 6.668 1.00 97.94 87 THR A C 1
ATOM 675 O O . THR A 1 87 ? 0.174 -5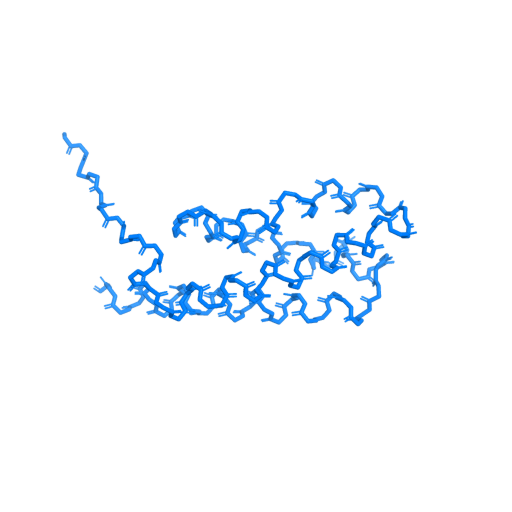.580 5.774 1.00 97.94 87 THR A O 1
ATOM 678 N N . GLU A 1 88 ? -0.208 -7.157 7.299 1.00 97.94 88 GLU A N 1
ATOM 679 C CA . GLU A 1 88 ? 1.077 -7.830 7.053 1.00 97.94 88 GLU A CA 1
ATOM 680 C C . GLU A 1 88 ? 1.201 -8.403 5.634 1.00 97.94 88 GLU A C 1
ATOM 682 O O . GLU A 1 88 ? 2.236 -8.179 4.993 1.00 97.94 88 GLU A O 1
ATOM 687 N N . PRO A 1 89 ? 0.171 -9.066 5.064 1.00 98.50 89 PRO A N 1
ATOM 688 C CA . PRO A 1 89 ? 0.232 -9.480 3.670 1.00 98.50 89 PRO A CA 1
ATOM 689 C C . PRO A 1 89 ? 0.403 -8.299 2.718 1.00 98.50 89 PRO A C 1
ATOM 691 O O . PRO A 1 89 ? 1.178 -8.398 1.770 1.00 98.50 89 PRO A O 1
ATOM 694 N N . PHE A 1 90 ? -0.283 -7.176 2.956 1.00 98.56 90 PHE A N 1
ATOM 695 C CA . PHE A 1 90 ? -0.139 -6.004 2.097 1.00 98.56 90 PHE A CA 1
ATOM 696 C C . PHE A 1 90 ? 1.278 -5.426 2.160 1.00 98.56 90 PHE A C 1
ATOM 698 O O . PHE A 1 90 ? 1.875 -5.177 1.110 1.00 98.56 90 PHE A O 1
ATOM 705 N N . LEU A 1 91 ? 1.857 -5.300 3.357 1.00 98.50 91 LEU A N 1
ATOM 706 C CA . LEU A 1 91 ? 3.238 -4.857 3.535 1.00 98.50 91 LEU A CA 1
ATOM 707 C C . LEU A 1 91 ? 4.241 -5.750 2.789 1.00 98.50 91 LEU A C 1
ATOM 709 O O . LEU A 1 91 ? 5.070 -5.241 2.033 1.00 98.50 91 LEU A O 1
ATOM 713 N N . ASP A 1 92 ? 4.137 -7.072 2.947 1.00 98.56 92 ASP A N 1
ATOM 714 C CA . ASP A 1 92 ? 5.002 -8.027 2.246 1.00 98.56 92 ASP A CA 1
ATOM 715 C C . ASP A 1 92 ? 4.895 -7.873 0.718 1.00 98.56 92 ASP A C 1
ATOM 717 O O . ASP A 1 92 ? 5.915 -7.865 0.022 1.00 98.56 92 ASP A O 1
ATOM 721 N N . ARG A 1 93 ? 3.687 -7.672 0.170 1.00 98.50 93 ARG A N 1
ATOM 722 C CA . ARG A 1 93 ? 3.518 -7.453 -1.278 1.00 98.50 93 ARG A CA 1
ATOM 723 C C . ARG A 1 93 ? 4.119 -6.133 -1.753 1.00 98.50 93 ARG A C 1
ATOM 725 O O . ARG A 1 93 ? 4.754 -6.121 -2.808 1.00 98.50 93 ARG A O 1
ATOM 732 N N . ILE A 1 94 ? 4.000 -5.058 -0.977 1.00 98.38 94 ILE A N 1
ATOM 733 C CA . ILE A 1 94 ? 4.635 -3.768 -1.288 1.00 98.38 94 ILE A CA 1
ATOM 734 C C . ILE A 1 94 ? 6.164 -3.869 -1.261 1.00 98.38 94 ILE A C 1
ATOM 736 O O . ILE A 1 94 ? 6.837 -3.338 -2.153 1.00 98.38 94 ILE A O 1
ATOM 740 N N . ASP A 1 95 ? 6.730 -4.589 -0.294 1.00 98.38 95 ASP A N 1
ATOM 741 C CA . ASP A 1 95 ? 8.174 -4.809 -0.214 1.00 98.38 95 ASP A CA 1
ATOM 742 C C . ASP A 1 95 ? 8.673 -5.669 -1.392 1.00 98.38 95 ASP A C 1
ATOM 744 O O . ASP A 1 95 ? 9.704 -5.357 -1.999 1.00 98.38 95 ASP A O 1
ATOM 748 N N . ARG A 1 96 ? 7.932 -6.716 -1.786 1.00 98.12 96 ARG A N 1
ATOM 749 C CA . ARG A 1 96 ? 8.245 -7.528 -2.981 1.00 98.12 96 ARG A CA 1
ATOM 750 C C . ARG A 1 96 ? 8.194 -6.710 -4.268 1.00 98.12 96 ARG A C 1
ATOM 752 O O . ARG A 1 96 ? 9.126 -6.809 -5.067 1.00 98.12 96 ARG A O 1
ATOM 759 N N . LEU A 1 97 ? 7.160 -5.886 -4.445 1.00 97.88 97 LEU A N 1
ATOM 760 C CA . LEU A 1 97 ? 7.044 -4.965 -5.575 1.00 97.88 97 LEU A CA 1
ATOM 761 C C . LEU A 1 97 ? 8.237 -4.003 -5.623 1.00 97.88 97 LEU A C 1
ATOM 763 O O . LEU A 1 97 ? 8.895 -3.881 -6.653 1.00 97.88 97 LEU A O 1
ATOM 767 N N . SER A 1 98 ? 8.574 -3.380 -4.493 1.00 97.25 98 SER A N 1
ATOM 768 C CA . SER A 1 98 ? 9.700 -2.443 -4.402 1.00 97.25 98 SER A CA 1
ATOM 769 C C . SER A 1 98 ? 11.029 -3.105 -4.785 1.00 97.25 98 SER A C 1
ATOM 771 O O . SER A 1 98 ? 11.836 -2.514 -5.504 1.00 97.25 98 SER A O 1
ATOM 773 N N . ARG A 1 99 ? 11.250 -4.361 -4.369 1.00 97.31 99 ARG A N 1
ATOM 774 C CA . ARG A 1 99 ? 12.422 -5.149 -4.786 1.00 97.31 99 ARG A CA 1
ATOM 775 C C . ARG A 1 99 ? 12.413 -5.446 -6.286 1.00 97.31 99 ARG A C 1
ATOM 777 O O . ARG A 1 99 ? 13.466 -5.331 -6.904 1.00 97.31 99 ARG A O 1
ATOM 784 N N . ALA A 1 100 ? 11.270 -5.811 -6.867 1.00 95.88 100 ALA A N 1
ATOM 785 C CA . ALA A 1 100 ? 11.157 -6.069 -8.304 1.00 95.88 100 ALA A CA 1
ATOM 786 C C . ALA A 1 100 ? 11.482 -4.814 -9.134 1.00 95.88 100 ALA A C 1
ATOM 788 O O . ALA A 1 100 ? 12.284 -4.891 -10.063 1.00 95.88 100 ALA A O 1
ATOM 789 N N . ILE A 1 101 ? 10.950 -3.651 -8.738 1.00 94.50 101 ILE A N 1
ATOM 790 C CA . ILE A 1 101 ? 11.260 -2.357 -9.369 1.00 94.50 101 ILE A CA 1
ATOM 791 C C . ILE A 1 101 ? 12.764 -2.064 -9.279 1.00 94.50 101 ILE A C 1
ATOM 793 O O . ILE A 1 101 ? 13.396 -1.778 -10.293 1.00 94.50 101 ILE A O 1
ATOM 797 N N . ASN A 1 102 ? 13.365 -2.184 -8.090 1.00 94.31 102 ASN A N 1
ATOM 798 C CA . ASN A 1 102 ? 14.793 -1.909 -7.905 1.00 94.31 102 ASN A CA 1
ATOM 799 C C . ASN A 1 102 ? 15.695 -2.864 -8.707 1.00 94.31 102 ASN A C 1
ATOM 801 O O . ASN A 1 102 ? 16.697 -2.421 -9.261 1.00 94.31 102 ASN A O 1
ATOM 805 N N . ARG A 1 103 ? 15.349 -4.158 -8.800 1.00 93.31 103 ARG A N 1
ATOM 806 C CA . ARG A 1 103 ? 16.089 -5.117 -9.642 1.00 93.31 103 ARG A CA 1
ATOM 807 C C . ARG A 1 103 ? 16.037 -4.727 -11.114 1.00 93.31 103 ARG A C 1
ATOM 809 O O . ARG A 1 103 ? 17.057 -4.766 -11.794 1.00 93.31 103 ARG A O 1
ATOM 816 N N . TRP A 1 104 ? 14.861 -4.336 -11.598 1.00 90.50 104 TRP A N 1
ATOM 817 C CA . TRP A 1 104 ? 14.705 -3.886 -12.975 1.00 90.50 104 TRP A CA 1
ATOM 818 C C . TRP A 1 104 ? 15.536 -2.631 -13.272 1.00 90.50 104 TRP A C 1
ATOM 820 O O . TRP A 1 104 ? 16.190 -2.570 -14.310 1.00 90.50 104 TRP A O 1
ATOM 830 N N . GLU A 1 105 ? 15.546 -1.652 -12.361 1.00 89.31 105 GLU A N 1
ATOM 831 C CA . GLU A 1 105 ? 16.350 -0.430 -12.506 1.00 89.31 105 GLU A CA 1
ATOM 832 C C . GLU A 1 105 ? 17.855 -0.736 -12.519 1.00 89.31 105 GLU A C 1
ATOM 834 O O . GLU A 1 105 ? 18.584 -0.202 -13.357 1.00 89.31 105 GLU A O 1
ATOM 839 N N . ALA A 1 106 ? 18.312 -1.626 -11.632 1.00 89.56 106 ALA A N 1
ATOM 840 C CA . ALA A 1 106 ? 19.712 -2.038 -11.552 1.00 89.56 106 ALA A CA 1
ATOM 841 C C . ALA A 1 106 ? 20.193 -2.735 -12.834 1.00 89.56 106 ALA A C 1
ATOM 843 O O . ALA A 1 106 ? 21.282 -2.440 -13.307 1.00 89.56 106 ALA A O 1
ATOM 844 N N . ASN A 1 107 ? 19.364 -3.586 -13.448 1.00 86.75 107 ASN A N 1
ATOM 845 C CA . ASN A 1 107 ? 19.693 -4.271 -14.706 1.00 86.75 107 ASN A CA 1
ATOM 846 C C . ASN A 1 107 ? 19.690 -3.347 -15.942 1.00 86.75 107 ASN A C 1
ATOM 848 O O . ASN A 1 107 ? 20.008 -3.789 -17.045 1.00 86.75 107 ASN A O 1
ATOM 852 N N . ARG A 1 108 ? 19.270 -2.087 -15.783 1.00 75.38 108 ARG A N 1
ATOM 853 C CA . ARG A 1 108 ? 19.190 -1.070 -16.844 1.00 75.38 108 ARG A CA 1
ATOM 854 C C . ARG A 1 108 ? 20.238 0.039 -16.713 1.00 75.38 108 ARG A C 1
ATOM 856 O O . ARG A 1 108 ? 20.256 0.932 -17.565 1.00 75.38 108 ARG A O 1
ATOM 863 N N . SER A 1 109 ? 21.005 0.018 -15.625 1.00 55.44 109 SER A N 1
ATOM 864 C CA . SER A 1 109 ? 22.061 0.980 -15.293 1.00 55.44 109 SER A CA 1
ATOM 865 C C . SER A 1 109 ? 23.403 0.463 -15.788 1.00 55.44 109 SER A C 1
ATOM 867 O O . SER A 1 109 ? 24.172 1.297 -16.309 1.00 55.44 109 SER A O 1
#

Foldseek 3Di:
DPPPPDQDFCVVLVQLQVLLQQLLVLLVLLLVQCVVQVVVVVNVQSVCLSVCSNDPGLVSNLVSLVSLLCCCDDPHHSVVRGDCVSNVSNNVSSVSSNVSSVVVVVVVD

Radius of gyration: 14.69 Å; chains: 1; bounding box: 38×30×41 Å